Protein AF-A0A317M5A3-F1 (afdb_monomer)

Structure (mmCIF, N/CA/C/O backbone):
data_AF-A0A317M5A3-F1
#
_entry.id   AF-A0A317M5A3-F1
#
loop_
_atom_site.group_PDB
_atom_site.id
_atom_site.type_symbol
_atom_site.label_atom_id
_atom_site.label_alt_id
_atom_site.label_comp_id
_atom_site.label_asym_id
_atom_site.label_entity_id
_atom_site.label_seq_id
_atom_site.pdbx_PDB_ins_code
_atom_site.Cartn_x
_atom_site.Cartn_y
_atom_site.Cartn_z
_atom_site.occupancy
_atom_site.B_iso_or_equiv
_atom_site.auth_seq_id
_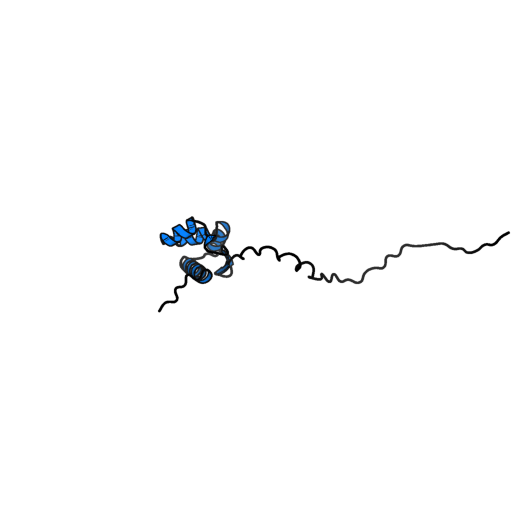atom_site.auth_comp_id
_atom_site.auth_asym_id
_atom_site.auth_atom_id
_atom_site.pdbx_PDB_model_num
ATOM 1 N N . MET A 1 1 ? 60.467 -76.035 -11.878 1.00 40.66 1 MET A N 1
ATOM 2 C CA . MET A 1 1 ? 61.375 -75.825 -10.735 1.00 40.66 1 MET A CA 1
ATOM 3 C C . MET A 1 1 ? 60.948 -74.528 -10.069 1.00 40.66 1 MET A C 1
ATOM 5 O O . MET A 1 1 ? 60.630 -73.584 -10.778 1.00 40.66 1 MET A O 1
ATOM 9 N N . THR A 1 2 ? 60.797 -74.607 -8.749 1.00 48.91 2 THR A N 1
ATOM 10 C CA . THR A 1 2 ? 60.486 -73.593 -7.716 1.00 48.91 2 THR A CA 1
ATOM 11 C C . THR A 1 2 ? 61.242 -72.267 -7.916 1.00 48.91 2 THR A C 1
ATOM 13 O O . THR A 1 2 ? 62.272 -72.268 -8.574 1.00 48.91 2 THR A O 1
ATOM 16 N N . GLU A 1 3 ? 60.772 -71.097 -7.472 1.00 45.44 3 GLU A N 1
ATOM 17 C CA . GLU A 1 3 ? 60.490 -70.652 -6.089 1.00 45.44 3 GLU A CA 1
ATOM 18 C C . GLU A 1 3 ? 59.522 -69.437 -6.129 1.00 45.44 3 GLU A C 1
ATOM 20 O O . GLU A 1 3 ? 59.577 -68.639 -7.058 1.00 45.44 3 GLU A O 1
ATOM 25 N N . ASN A 1 4 ? 58.467 -69.363 -5.305 1.00 40.25 4 ASN A N 1
ATOM 26 C CA . ASN A 1 4 ? 58.446 -68.922 -3.895 1.00 40.25 4 ASN A CA 1
ATOM 27 C C . ASN A 1 4 ? 58.891 -67.450 -3.764 1.00 40.25 4 ASN A C 1
ATOM 29 O O . ASN A 1 4 ? 60.011 -67.106 -4.115 1.00 40.25 4 ASN A O 1
ATOM 33 N N . THR A 1 5 ? 58.093 -66.508 -3.259 1.00 50.75 5 THR A N 1
ATOM 34 C CA . THR A 1 5 ? 57.920 -66.166 -1.824 1.00 50.75 5 THR A CA 1
ATOM 35 C C . THR A 1 5 ? 57.178 -64.796 -1.866 1.00 50.75 5 THR A C 1
ATOM 37 O O . THR A 1 5 ? 57.442 -64.018 -2.776 1.00 50.75 5 THR A O 1
ATOM 40 N N . VAL A 1 6 ? 56.188 -64.410 -1.053 1.00 50.00 6 VAL A N 1
ATOM 41 C CA . VAL A 1 6 ? 56.274 -63.965 0.350 1.00 50.00 6 VAL A CA 1
ATOM 42 C C . VAL A 1 6 ? 54.845 -63.613 0.821 1.00 50.00 6 VAL A C 1
ATOM 44 O O . VAL A 1 6 ? 54.140 -62.844 0.175 1.00 50.00 6 VAL A O 1
ATOM 47 N N . VAL A 1 7 ? 54.465 -64.240 1.940 1.00 40.56 7 VAL A N 1
ATOM 48 C CA . VAL A 1 7 ? 53.607 -63.831 3.081 1.00 40.56 7 VAL A CA 1
ATOM 49 C C . VAL A 1 7 ? 53.107 -62.361 3.109 1.00 40.56 7 VAL A C 1
ATOM 51 O O . VAL A 1 7 ? 53.795 -61.459 2.669 1.00 40.56 7 VAL A O 1
ATOM 54 N N . GLN A 1 8 ? 51.951 -61.979 3.664 1.00 41.66 8 GLN A N 1
ATOM 55 C CA . GLN A 1 8 ? 51.538 -62.116 5.067 1.00 41.66 8 GLN A CA 1
ATOM 56 C C . GLN A 1 8 ? 50.182 -61.376 5.245 1.00 41.66 8 GLN A C 1
ATOM 58 O O . GLN A 1 8 ? 49.981 -60.312 4.665 1.00 41.66 8 GLN A O 1
ATOM 63 N N . ALA A 1 9 ? 49.260 -61.930 6.040 1.00 42.97 9 ALA A N 1
ATOM 64 C CA . ALA A 1 9 ? 48.067 -61.251 6.591 1.00 42.97 9 ALA A CA 1
ATOM 65 C C . ALA A 1 9 ? 48.458 -60.427 7.856 1.00 42.97 9 ALA A C 1
ATOM 67 O O . ALA A 1 9 ? 49.647 -60.425 8.167 1.00 42.97 9 ALA A O 1
ATOM 68 N N . PRO A 1 10 ? 47.569 -59.849 8.703 1.00 45.62 10 PRO A N 1
ATOM 69 C CA . PRO A 1 10 ? 46.130 -59.547 8.618 1.00 45.62 10 PRO A CA 1
ATOM 70 C C . PRO A 1 10 ? 45.782 -58.103 9.116 1.00 45.62 10 PRO A C 1
ATOM 72 O O . PRO A 1 10 ? 46.660 -57.314 9.442 1.00 45.62 10 PRO A O 1
ATOM 75 N N . ALA A 1 11 ? 44.480 -57.830 9.291 1.00 35.97 11 ALA A N 1
ATOM 76 C CA . ALA A 1 11 ? 43.887 -56.995 10.354 1.00 35.97 11 ALA A CA 1
ATOM 77 C C . ALA A 1 11 ? 43.338 -55.587 10.028 1.00 35.97 11 ALA A C 1
ATOM 79 O O . ALA A 1 11 ? 44.019 -54.685 9.562 1.00 35.97 11 ALA A O 1
ATOM 80 N N . ALA A 1 12 ? 42.085 -55.445 10.475 1.00 42.72 12 ALA A N 1
ATOM 81 C CA . ALA A 1 12 ? 41.497 -54.292 11.151 1.00 42.72 12 ALA A CA 1
ATOM 82 C C . ALA A 1 12 ? 41.221 -53.017 10.339 1.00 42.72 12 ALA A C 1
ATOM 84 O O . ALA A 1 12 ? 42.073 -52.173 10.085 1.00 42.72 12 ALA A O 1
ATOM 85 N N . GLN A 1 13 ? 39.925 -52.844 10.078 1.00 44.25 13 GLN A N 1
ATOM 86 C CA . GLN A 1 13 ? 39.275 -51.562 9.854 1.00 44.25 13 GLN A CA 1
ATOM 87 C C . GLN A 1 13 ? 39.677 -50.556 10.944 1.00 44.25 13 GLN A C 1
ATOM 89 O O . GLN A 1 13 ? 39.437 -50.794 12.127 1.00 44.25 13 GLN A O 1
ATOM 94 N N . ALA A 1 14 ? 40.220 -49.413 10.539 1.00 42.91 14 ALA A N 1
ATOM 95 C CA . ALA A 1 14 ? 40.284 -48.219 11.367 1.00 42.91 14 ALA A CA 1
ATOM 96 C C . ALA A 1 14 ? 39.908 -47.019 10.494 1.00 42.91 14 ALA A C 1
ATOM 98 O O . ALA A 1 14 ? 40.673 -46.578 9.638 1.00 42.91 14 ALA A O 1
ATOM 99 N N . SER A 1 15 ? 38.687 -46.531 10.687 1.00 42.78 15 SER A N 1
ATOM 100 C CA . SER A 1 15 ? 38.190 -45.279 10.127 1.00 42.78 15 SER A CA 1
ATOM 101 C C . SER A 1 15 ? 39.059 -44.109 10.606 1.00 42.78 15 SER A C 1
ATOM 103 O O . SER A 1 15 ? 39.202 -43.942 11.819 1.00 42.78 15 SER A O 1
ATOM 105 N N . PRO A 1 16 ? 39.598 -43.248 9.727 1.00 51.66 16 PRO A N 1
ATOM 106 C CA . PRO A 1 16 ? 40.095 -41.958 10.170 1.00 51.66 16 PRO A CA 1
ATOM 107 C C . PRO A 1 16 ? 38.908 -41.022 10.442 1.00 51.66 16 PRO A C 1
ATOM 109 O O . PRO A 1 16 ? 38.171 -40.617 9.544 1.00 51.66 16 PRO A O 1
ATOM 112 N N . THR A 1 17 ? 38.724 -40.704 11.720 1.00 43.50 17 THR A N 1
ATOM 113 C CA . THR A 1 17 ? 37.862 -39.635 12.234 1.00 43.50 17 THR A CA 1
ATOM 114 C C . THR A 1 17 ? 38.244 -38.272 11.630 1.00 43.50 17 THR A C 1
ATOM 116 O O . THR A 1 17 ? 39.419 -37.921 11.551 1.00 43.50 17 THR A O 1
ATOM 119 N N . LEU A 1 18 ? 37.223 -37.511 11.222 1.00 55.62 18 LEU A N 1
ATOM 120 C CA . LEU A 1 18 ? 37.243 -36.166 10.619 1.00 55.62 18 LEU A CA 1
ATOM 121 C C . LEU A 1 18 ? 38.002 -35.097 11.434 1.00 55.62 18 LEU A C 1
ATOM 123 O O . LEU A 1 18 ? 37.904 -35.088 12.662 1.00 55.62 18 LEU A O 1
ATOM 127 N N . PRO A 1 19 ? 38.495 -34.034 10.768 1.00 49.69 19 PRO A N 1
ATOM 128 C CA . PRO A 1 19 ? 38.326 -32.671 11.258 1.00 49.69 19 PRO A CA 1
ATOM 129 C C . PRO A 1 19 ? 37.131 -31.966 10.587 1.00 49.69 19 PRO A C 1
ATOM 131 O O . PRO A 1 19 ? 36.918 -31.996 9.379 1.00 49.69 19 PRO A O 1
ATOM 134 N N . ARG A 1 20 ? 36.333 -31.331 11.443 1.00 51.94 20 ARG A N 1
ATOM 135 C CA . ARG A 1 20 ? 35.122 -30.543 11.197 1.00 51.94 20 ARG A CA 1
ATOM 136 C C . ARG A 1 20 ? 35.394 -29.300 10.337 1.00 51.94 20 ARG A C 1
ATOM 138 O O . ARG A 1 20 ? 36.030 -28.373 10.829 1.00 51.94 20 ARG A O 1
ATOM 145 N N . THR A 1 21 ? 34.789 -29.203 9.148 1.00 51.78 21 THR A N 1
ATOM 146 C CA . THR A 1 21 ? 34.250 -27.935 8.598 1.00 51.78 21 THR A CA 1
ATOM 147 C C . THR A 1 21 ? 33.280 -28.207 7.435 1.00 51.78 21 THR A C 1
ATOM 149 O O . THR A 1 21 ? 33.725 -28.668 6.387 1.00 51.78 21 THR A O 1
ATOM 152 N N . PRO A 1 22 ? 31.973 -27.897 7.531 1.00 48.06 22 PRO A N 1
ATOM 153 C CA . PRO A 1 22 ? 31.189 -27.612 6.340 1.00 48.06 22 PRO A CA 1
ATOM 154 C C . PRO A 1 22 ? 31.499 -26.170 5.926 1.00 48.06 22 PRO A C 1
ATOM 156 O O . PRO A 1 22 ? 30.838 -25.226 6.353 1.00 48.06 22 PRO A O 1
ATOM 159 N N . ALA A 1 23 ? 32.532 -25.978 5.107 1.00 46.62 23 ALA A N 1
ATOM 160 C CA . ALA A 1 23 ? 32.589 -24.784 4.276 1.00 46.62 23 ALA A CA 1
ATOM 161 C C . ALA A 1 23 ? 31.547 -24.978 3.168 1.00 46.62 23 ALA A C 1
ATOM 163 O O . ALA A 1 23 ? 31.850 -25.492 2.092 1.00 46.62 23 ALA A O 1
ATOM 164 N N . THR A 1 24 ? 30.291 -24.636 3.461 1.00 47.47 24 THR A N 1
ATOM 165 C CA . THR A 1 24 ? 29.246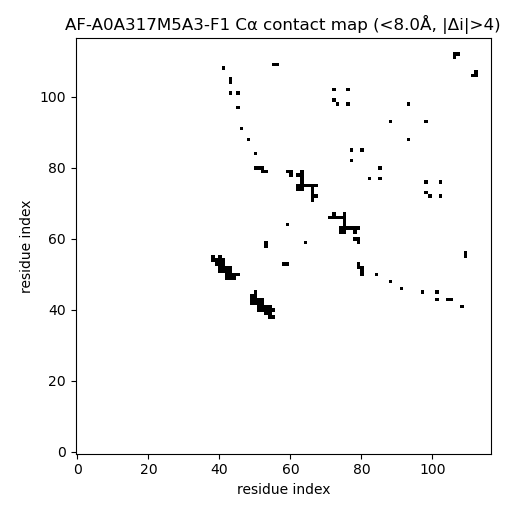 -24.494 2.446 1.00 47.47 24 THR A CA 1
ATOM 166 C C . THR A 1 24 ? 29.691 -23.379 1.507 1.00 47.47 24 THR A C 1
ATOM 168 O O . THR A 1 24 ? 29.466 -22.202 1.772 1.00 47.47 24 THR A O 1
ATOM 171 N N . SER A 1 25 ? 30.396 -23.746 0.438 1.00 44.31 25 SER A N 1
ATOM 172 C CA . SER A 1 25 ? 30.741 -22.823 -0.636 1.00 44.31 25 SER A CA 1
ATOM 173 C C . SER A 1 25 ? 29.441 -22.341 -1.292 1.00 44.31 25 SER A C 1
ATOM 175 O O . SER A 1 25 ? 28.692 -23.170 -1.810 1.00 44.31 25 SER A O 1
ATOM 177 N N . PRO A 1 26 ? 29.153 -21.027 -1.318 1.00 47.22 26 PRO A N 1
ATOM 178 C CA . PRO A 1 26 ? 27.926 -20.470 -1.900 1.00 47.22 26 PRO A CA 1
ATOM 179 C C . PRO A 1 26 ? 27.905 -20.485 -3.444 1.00 47.22 26 PRO A C 1
ATOM 181 O O . PRO A 1 26 ? 27.049 -19.862 -4.066 1.00 47.22 26 PRO A O 1
ATOM 184 N N . ALA A 1 27 ? 28.814 -21.213 -4.093 1.00 50.47 27 ALA A N 1
ATOM 185 C CA . ALA A 1 27 ? 29.033 -21.158 -5.538 1.00 50.47 27 ALA A CA 1
ATOM 186 C C . ALA A 1 27 ? 28.035 -21.982 -6.381 1.00 50.47 27 ALA A C 1
ATOM 188 O O . ALA A 1 27 ? 28.197 -22.078 -7.591 1.00 50.47 27 ALA A O 1
ATOM 189 N N . ALA A 1 28 ? 26.995 -22.565 -5.776 1.00 48.59 28 ALA A N 1
ATOM 190 C CA . ALA A 1 28 ? 25.956 -23.305 -6.502 1.00 48.59 28 ALA A CA 1
ATOM 191 C C . ALA A 1 28 ? 24.726 -22.453 -6.878 1.00 48.59 28 ALA A C 1
ATOM 193 O O . ALA A 1 28 ? 23.776 -22.979 -7.450 1.00 48.59 28 ALA A O 1
ATOM 194 N N . ARG A 1 29 ? 24.709 -21.149 -6.557 1.00 50.34 29 ARG A N 1
ATOM 195 C CA . ARG A 1 29 ? 23.512 -20.298 -6.709 1.00 50.34 29 ARG A CA 1
ATOM 196 C C . ARG A 1 29 ? 23.603 -19.233 -7.811 1.00 50.34 29 ARG A C 1
ATOM 198 O O . ARG A 1 29 ? 22.710 -18.404 -7.903 1.00 50.34 29 ARG A O 1
ATOM 205 N N . ALA A 1 30 ? 24.652 -19.247 -8.636 1.00 51.62 30 ALA A N 1
ATOM 206 C CA . ALA A 1 30 ? 24.936 -18.161 -9.584 1.00 51.62 30 ALA A CA 1
ATOM 207 C C . ALA A 1 30 ? 25.062 -18.593 -11.058 1.00 51.62 30 ALA A C 1
ATOM 209 O O . ALA A 1 30 ? 25.630 -17.855 -11.853 1.00 51.62 30 ALA A O 1
ATOM 210 N N . VAL A 1 31 ? 24.565 -19.775 -11.447 1.00 56.19 31 VAL A N 1
ATOM 211 C CA . VAL A 1 31 ? 24.613 -20.227 -12.853 1.00 56.19 31 VAL A CA 1
ATOM 212 C C . VAL A 1 31 ? 23.291 -20.878 -13.258 1.00 56.19 31 VAL A C 1
ATOM 214 O O . VAL A 1 31 ? 23.250 -22.078 -13.507 1.00 56.19 31 VAL A O 1
ATOM 217 N N . ARG A 1 32 ? 22.198 -20.100 -13.255 1.00 50.91 32 ARG A N 1
ATOM 218 C CA . ARG A 1 32 ? 20.981 -20.331 -14.062 1.00 50.91 32 ARG A CA 1
ATOM 219 C C . ARG A 1 32 ? 19.973 -19.198 -13.836 1.00 50.91 32 ARG A C 1
ATOM 221 O O . ARG A 1 32 ? 19.066 -19.395 -13.047 1.00 50.91 32 ARG A O 1
ATOM 228 N N . ASP A 1 33 ? 20.132 -18.049 -14.493 1.00 45.19 33 ASP A N 1
ATOM 229 C CA . ASP A 1 33 ? 18.985 -17.183 -14.843 1.00 45.19 33 ASP A CA 1
ATOM 230 C C . ASP A 1 33 ? 19.379 -16.115 -15.889 1.00 45.19 33 ASP A C 1
ATOM 232 O O . ASP A 1 33 ? 19.226 -14.917 -15.703 1.00 45.19 33 ASP A O 1
ATOM 236 N N . GLU A 1 34 ? 19.952 -16.545 -17.017 1.00 50.31 34 GLU A N 1
ATOM 237 C CA . GLU A 1 34 ? 20.151 -15.682 -18.202 1.00 50.31 34 GLU A CA 1
ATOM 238 C C . GLU A 1 34 ? 19.111 -15.989 -19.296 1.00 50.31 34 GLU A C 1
ATOM 240 O O . GLU A 1 34 ? 19.370 -15.861 -20.490 1.00 50.31 34 GLU A O 1
ATOM 245 N N . ALA A 1 35 ? 17.908 -16.421 -18.910 1.00 57.75 35 ALA A N 1
ATOM 246 C CA . ALA A 1 35 ? 16.840 -16.737 -19.853 1.00 57.75 35 ALA A CA 1
ATOM 247 C C . ALA A 1 35 ? 15.519 -16.102 -19.402 1.00 57.75 35 ALA A C 1
ATOM 249 O O . ALA A 1 35 ? 14.715 -16.729 -18.725 1.00 57.75 35 ALA A O 1
ATOM 250 N N . THR A 1 36 ? 15.291 -14.866 -19.854 1.00 54.84 36 THR A N 1
ATOM 251 C CA . THR A 1 36 ? 14.065 -14.072 -19.641 1.00 54.84 36 THR A CA 1
ATOM 252 C C . THR A 1 36 ? 13.826 -13.720 -18.174 1.00 54.84 36 THR A C 1
ATOM 254 O O . THR A 1 36 ? 12.955 -14.296 -17.529 1.00 54.84 36 THR A O 1
ATOM 257 N N . ALA A 1 37 ? 14.573 -12.746 -17.646 1.00 59.41 37 ALA A N 1
ATOM 258 C CA . ALA A 1 37 ? 14.256 -12.165 -16.345 1.00 59.41 37 ALA A CA 1
ATOM 259 C C . ALA A 1 37 ? 12.812 -11.635 -16.385 1.00 59.41 37 ALA A C 1
ATOM 261 O O . ALA A 1 37 ? 12.524 -10.626 -17.034 1.00 59.41 37 ALA A O 1
ATOM 262 N N . ALA A 1 38 ? 11.886 -12.358 -15.751 1.00 65.06 38 ALA A N 1
ATOM 263 C CA . ALA A 1 38 ? 10.546 -11.851 -15.515 1.00 65.06 38 ALA A CA 1
ATOM 264 C C . ALA A 1 38 ? 10.685 -10.528 -14.745 1.00 65.06 38 ALA A C 1
ATOM 266 O O . ALA A 1 38 ? 11.545 -10.434 -13.864 1.00 65.06 38 ALA A O 1
ATOM 267 N N . PRO A 1 39 ? 9.896 -9.496 -15.081 1.00 77.62 39 PRO A N 1
ATOM 268 C CA . PRO A 1 39 ? 10.052 -8.200 -14.444 1.00 77.62 39 PRO A CA 1
ATOM 269 C C . PRO A 1 39 ? 9.812 -8.357 -12.932 1.00 77.62 39 PRO A C 1
ATOM 271 O O . PRO A 1 39 ? 8.844 -8.996 -12.512 1.00 77.62 39 PRO A O 1
ATOM 274 N N . GLU A 1 40 ? 10.733 -7.835 -12.118 1.00 86.69 40 GLU A N 1
ATOM 275 C CA . GLU A 1 40 ? 10.694 -8.009 -10.664 1.00 86.69 40 GLU A CA 1
ATOM 276 C C . GLU A 1 40 ? 9.535 -7.217 -10.036 1.00 86.69 40 GLU A C 1
ATOM 278 O O . GLU A 1 40 ? 9.316 -6.057 -10.402 1.00 86.69 40 GLU A O 1
ATOM 283 N N . PRO A 1 41 ? 8.804 -7.793 -9.062 1.00 91.75 41 PRO A N 1
ATOM 284 C CA . PRO A 1 41 ? 7.741 -7.080 -8.367 1.00 91.75 41 PRO A CA 1
ATOM 285 C C . PRO A 1 41 ? 8.286 -5.845 -7.644 1.00 91.75 41 PRO A C 1
ATOM 287 O O . PRO A 1 41 ? 9.380 -5.860 -7.071 1.00 91.75 41 PRO A O 1
ATOM 290 N N . LYS A 1 42 ? 7.496 -4.769 -7.632 1.00 92.50 42 LYS A N 1
ATOM 291 C CA . LYS A 1 42 ? 7.856 -3.545 -6.910 1.00 92.50 42 LYS A CA 1
ATOM 292 C C . LYS A 1 42 ? 7.609 -3.748 -5.416 1.00 92.50 42 LYS A C 1
ATOM 294 O O . LYS A 1 42 ? 6.519 -4.151 -5.019 1.00 92.50 42 LYS A O 1
ATOM 299 N N . ARG A 1 43 ? 8.625 -3.466 -4.601 1.00 95.25 43 ARG A N 1
ATOM 300 C CA . ARG A 1 43 ? 8.586 -3.557 -3.134 1.00 95.25 43 ARG A CA 1
ATOM 301 C C . ARG A 1 43 ? 8.273 -2.192 -2.532 1.00 95.25 43 ARG A C 1
ATOM 303 O O . ARG A 1 43 ? 8.992 -1.237 -2.813 1.00 95.25 43 ARG A O 1
ATOM 310 N N . LEU A 1 44 ? 7.240 -2.118 -1.701 1.00 94.38 44 LEU A N 1
ATOM 311 C CA . LEU A 1 44 ? 6.904 -0.954 -0.881 1.00 94.38 44 LEU A CA 1
ATOM 312 C C . LEU A 1 44 ? 6.964 -1.319 0.598 1.00 94.38 44 LEU A C 1
ATOM 314 O O . LEU A 1 44 ? 6.672 -2.455 0.961 1.00 94.38 44 LEU A O 1
ATOM 318 N N . THR A 1 45 ? 7.263 -0.347 1.456 1.00 94.44 45 THR A N 1
ATOM 319 C CA . THR A 1 45 ? 7.327 -0.569 2.905 1.00 94.44 45 THR A CA 1
ATOM 320 C C . THR A 1 45 ? 6.447 0.437 3.631 1.00 94.44 45 THR A C 1
ATOM 322 O O . THR A 1 45 ? 6.547 1.644 3.419 1.00 94.44 45 THR A O 1
ATOM 325 N N . LEU A 1 46 ? 5.599 -0.054 4.533 1.00 92.81 46 LEU A N 1
ATOM 326 C CA . LEU A 1 46 ? 4.749 0.779 5.383 1.00 92.81 46 LEU A CA 1
ATOM 327 C C . LEU A 1 46 ? 4.673 0.163 6.779 1.00 92.81 46 LEU A C 1
ATOM 329 O O . LEU A 1 46 ? 4.369 -1.020 6.921 1.00 92.81 46 LEU A O 1
ATOM 333 N N . GLY A 1 47 ? 4.996 0.947 7.810 1.00 87.12 47 GLY A N 1
ATOM 334 C CA . GLY A 1 47 ? 4.962 0.474 9.199 1.00 87.12 47 GLY A CA 1
ATOM 335 C C . GLY A 1 47 ? 5.878 -0.727 9.484 1.00 87.12 47 GLY A C 1
ATOM 336 O O . GLY A 1 47 ? 5.570 -1.534 10.352 1.00 87.12 47 GLY A O 1
ATOM 337 N N . GLY A 1 48 ? 6.974 -0.886 8.730 1.00 89.81 48 GLY A N 1
ATOM 338 C CA . GLY A 1 48 ? 7.883 -2.034 8.851 1.00 89.81 48 GLY A CA 1
ATOM 339 C C . GLY A 1 48 ? 7.398 -3.321 8.171 1.00 89.81 48 GLY A C 1
ATOM 340 O O . GLY A 1 48 ? 8.073 -4.342 8.274 1.00 89.81 48 GLY A O 1
ATOM 341 N N . VAL A 1 49 ? 6.267 -3.280 7.459 1.00 94.06 49 VAL A N 1
ATOM 342 C CA . VAL A 1 49 ? 5.763 -4.390 6.639 1.00 94.06 49 VAL A CA 1
ATOM 343 C C . VAL A 1 49 ? 6.064 -4.121 5.169 1.00 94.06 49 VAL A C 1
ATOM 345 O O . VAL A 1 49 ? 5.821 -3.019 4.676 1.00 94.06 49 VAL A O 1
ATOM 348 N N . GLU A 1 50 ? 6.597 -5.133 4.485 1.00 95.88 50 GLU A N 1
ATOM 349 C CA . GLU A 1 50 ? 6.846 -5.102 3.043 1.00 95.88 50 GLU A CA 1
ATOM 350 C C . GLU A 1 50 ? 5.607 -5.575 2.269 1.00 95.88 50 GLU A C 1
ATOM 352 O O . GLU A 1 50 ? 4.980 -6.584 2.609 1.00 95.88 50 GLU A O 1
ATOM 357 N N . TYR A 1 51 ? 5.293 -4.846 1.204 1.00 95.75 51 TYR A N 1
ATOM 358 C CA . TYR A 1 51 ? 4.225 -5.117 0.258 1.00 95.75 51 TYR A CA 1
ATOM 359 C C . TYR A 1 51 ? 4.810 -5.260 -1.145 1.00 95.75 51 TYR A C 1
ATOM 361 O O . TYR A 1 51 ? 5.637 -4.458 -1.578 1.00 95.75 51 TYR A O 1
ATOM 369 N N . LEU A 1 52 ? 4.356 -6.276 -1.867 1.00 95.81 52 LEU A N 1
ATOM 370 C CA . LEU A 1 52 ? 4.732 -6.566 -3.239 1.00 95.81 52 LEU A CA 1
ATOM 371 C C . LEU A 1 52 ? 3.618 -6.145 -4.182 1.00 95.81 52 LEU A C 1
ATOM 373 O O . LEU A 1 52 ? 2.455 -6.505 -3.997 1.00 95.81 52 LEU A O 1
ATOM 377 N N . LEU A 1 53 ? 4.002 -5.423 -5.220 1.00 94.69 53 LEU A N 1
ATOM 378 C CA . LEU A 1 53 ? 3.126 -4.983 -6.288 1.00 94.69 53 LEU A CA 1
ATOM 379 C C . LEU A 1 53 ? 3.571 -5.582 -7.621 1.00 94.69 53 LEU A C 1
ATOM 381 O O . LEU A 1 53 ? 4.741 -5.962 -7.763 1.00 94.69 53 LEU A O 1
ATOM 385 N N . PRO A 1 54 ? 2.674 -5.627 -8.620 1.00 94.19 54 PRO A N 1
ATOM 386 C CA . PRO A 1 54 ? 3.043 -6.036 -9.965 1.00 94.19 54 PRO A CA 1
ATOM 387 C C . PRO A 1 54 ? 4.238 -5.236 -10.493 1.00 94.19 54 PRO A C 1
ATOM 389 O O . PRO A 1 54 ? 4.413 -4.058 -10.179 1.00 94.19 54 PRO A O 1
ATOM 392 N N . ALA A 1 55 ? 5.081 -5.858 -11.304 1.00 91.94 55 ALA A N 1
ATOM 393 C CA . ALA A 1 55 ? 6.322 -5.225 -11.734 1.00 91.94 55 ALA A CA 1
ATOM 394 C C . ALA A 1 55 ? 6.089 -3.997 -12.630 1.00 91.94 55 ALA A C 1
ATOM 396 O O . ALA A 1 55 ? 6.875 -3.050 -12.637 1.00 91.94 55 ALA A O 1
ATOM 397 N N . THR A 1 56 ? 4.984 -4.006 -13.374 1.00 90.56 56 THR A N 1
ATOM 398 C CA . THR A 1 56 ? 4.566 -2.960 -14.314 1.00 90.56 56 THR A CA 1
ATOM 399 C C . THR A 1 56 ? 3.073 -2.677 -14.158 1.00 90.56 56 THR A C 1
ATOM 401 O O . THR A 1 56 ? 2.332 -3.495 -13.608 1.00 90.56 56 THR A O 1
ATOM 404 N N . SER A 1 57 ? 2.627 -1.505 -14.613 1.00 89.12 57 SER A N 1
ATOM 405 C CA . SER A 1 57 ? 1.215 -1.106 -14.566 1.00 89.12 57 SER A CA 1
ATOM 406 C C . SER A 1 57 ? 0.320 -1.958 -15.471 1.00 89.12 57 SER A C 1
ATOM 408 O O . SER A 1 57 ? -0.842 -2.164 -15.146 1.00 89.12 57 SER A O 1
ATOM 410 N N . ASP A 1 58 ? 0.853 -2.532 -16.555 1.00 90.31 58 ASP A N 1
ATOM 411 C CA . ASP A 1 58 ? 0.113 -3.438 -17.453 1.00 90.31 58 ASP A CA 1
ATOM 412 C C . ASP A 1 58 ? -0.359 -4.727 -16.765 1.00 90.31 58 ASP A C 1
ATOM 414 O O . ASP A 1 58 ? -1.271 -5.405 -17.231 1.00 90.31 58 ASP A O 1
ATOM 418 N N . GLN A 1 59 ? 0.273 -5.078 -15.644 1.00 92.56 59 GLN A N 1
ATOM 419 C CA . GLN A 1 59 ? -0.069 -6.247 -14.837 1.00 92.56 59 GLN A CA 1
ATOM 420 C C . GLN A 1 59 ? -1.088 -5.923 -13.736 1.00 92.56 59 GLN A C 1
ATOM 422 O O . GLN A 1 59 ? -1.379 -6.777 -12.894 1.00 92.56 59 GLN A O 1
ATOM 427 N N . TRP A 1 60 ? -1.605 -4.694 -13.689 1.00 92.75 60 TRP A N 1
ATOM 428 C CA . TRP A 1 60 ? -2.595 -4.313 -12.695 1.00 92.75 60 TRP A CA 1
ATOM 429 C C . TRP A 1 60 ? -3.914 -5.054 -12.930 1.00 92.75 60 TRP A C 1
ATOM 431 O O . TRP A 1 60 ? -4.390 -5.143 -14.064 1.00 92.75 60 TRP A O 1
ATOM 441 N N . PRO A 1 61 ? -4.560 -5.558 -11.866 1.00 95.00 61 PRO A N 1
ATOM 442 C CA . PRO A 1 61 ? -5.934 -6.025 -11.969 1.00 95.00 61 PRO A CA 1
ATOM 443 C C . PRO A 1 61 ? -6.839 -4.893 -12.465 1.00 95.00 61 PRO A C 1
ATOM 445 O O . PRO A 1 61 ? -6.706 -3.763 -11.999 1.00 95.00 61 PRO A O 1
ATOM 448 N N . LEU A 1 62 ? -7.807 -5.187 -13.338 1.00 94.75 62 LEU A N 1
ATOM 449 C CA . LEU A 1 62 ? -8.752 -4.170 -13.834 1.00 94.75 62 LEU A CA 1
ATOM 450 C C . LEU A 1 62 ? -9.470 -3.443 -12.690 1.00 94.75 62 LEU A C 1
ATOM 452 O O . LEU A 1 62 ? -9.538 -2.221 -12.693 1.00 94.75 62 LEU A O 1
ATOM 456 N N . ALA A 1 63 ? -9.846 -4.176 -11.640 1.00 94.56 63 ALA A N 1
ATOM 457 C CA . ALA A 1 63 ? -10.448 -3.603 -10.439 1.00 94.56 63 ALA A CA 1
ATOM 458 C C . ALA A 1 63 ? -9.551 -2.570 -9.726 1.00 94.56 63 ALA A C 1
ATOM 460 O O . ALA A 1 63 ? -10.056 -1.686 -9.035 1.00 94.56 63 ALA A O 1
ATOM 461 N N . ALA A 1 64 ? -8.223 -2.670 -9.871 1.00 93.75 64 ALA A N 1
ATOM 462 C CA . ALA A 1 64 ? -7.308 -1.655 -9.366 1.00 93.75 64 ALA A CA 1
ATOM 463 C C . ALA A 1 64 ? -7.395 -0.367 -10.190 1.00 93.75 64 ALA A C 1
ATOM 465 O O . ALA A 1 64 ? -7.524 0.710 -9.613 1.00 93.75 64 ALA A O 1
ATOM 466 N N . LEU A 1 65 ? -7.363 -0.494 -11.520 1.00 92.00 65 LEU A N 1
ATOM 467 C CA . LEU A 1 65 ? -7.493 0.629 -12.445 1.00 92.00 65 LEU A CA 1
ATOM 468 C C . LEU A 1 65 ? -8.844 1.334 -12.274 1.00 92.00 65 LEU A C 1
ATOM 470 O O . LEU A 1 65 ? -8.875 2.535 -12.033 1.00 92.00 65 LEU A O 1
ATOM 474 N N . GLU A 1 66 ? -9.945 0.579 -12.307 1.00 93.62 66 GLU A N 1
ATOM 475 C CA . GLU A 1 66 ? -11.302 1.094 -12.082 1.00 93.62 66 GLU A CA 1
ATOM 476 C C . GLU A 1 66 ? -11.404 1.809 -10.730 1.00 93.62 66 GLU A C 1
ATOM 478 O O . GLU A 1 66 ? -11.949 2.905 -10.633 1.00 93.62 66 GLU A O 1
ATOM 483 N N . GLY A 1 67 ? -10.807 1.232 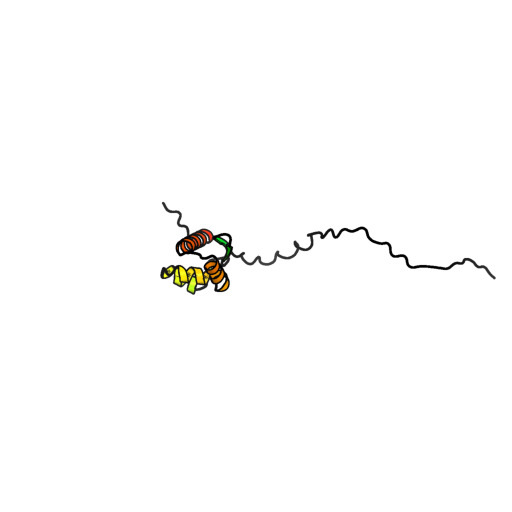-9.684 1.00 93.00 67 GLY A N 1
ATOM 484 C CA . GLY A 1 67 ? -10.768 1.852 -8.368 1.00 93.00 67 GLY A CA 1
ATOM 485 C C . GLY A 1 67 ? -10.059 3.210 -8.355 1.00 93.00 67 GLY A C 1
ATOM 486 O O . GLY A 1 67 ? -10.522 4.110 -7.657 1.00 93.00 67 GLY A O 1
ATOM 487 N N . PHE A 1 68 ? -8.963 3.382 -9.100 1.00 88.50 68 PHE A N 1
ATOM 488 C CA . PHE A 1 68 ? -8.286 4.679 -9.206 1.00 88.50 68 PHE A CA 1
ATOM 489 C C . PHE A 1 68 ? -9.101 5.686 -10.026 1.00 88.50 68 PHE A C 1
ATOM 491 O O . PHE A 1 68 ? -9.275 6.815 -9.570 1.00 88.50 68 PHE A O 1
ATOM 498 N N . GLU A 1 69 ? -9.665 5.270 -11.162 1.00 89.94 69 GLU A N 1
ATOM 499 C CA . GLU A 1 69 ? -10.512 6.111 -12.027 1.00 89.94 69 GLU A CA 1
ATOM 500 C C . GLU A 1 69 ? -11.768 6.618 -11.298 1.00 89.94 69 GLU A C 1
ATOM 502 O O . GLU A 1 69 ? -12.167 7.773 -11.433 1.00 89.94 69 GLU A O 1
ATOM 507 N N . GLU A 1 70 ? -12.384 5.772 -10.470 1.00 93.88 70 GLU A N 1
ATOM 508 C CA . GLU A 1 70 ? -13.576 6.121 -9.690 1.00 93.88 70 GLU A CA 1
ATOM 509 C C . GLU A 1 70 ? -13.259 6.843 -8.363 1.00 93.88 70 GLU A C 1
ATOM 511 O O . GLU A 1 70 ? -14.168 7.115 -7.575 1.00 93.88 70 GLU A O 1
ATOM 516 N N . GLY A 1 71 ? -11.983 7.107 -8.052 1.00 89.56 71 GLY A N 1
ATOM 517 C CA . GLY A 1 71 ? -11.561 7.703 -6.776 1.00 89.56 71 GLY A CA 1
ATOM 518 C C . GLY A 1 71 ? -11.741 6.787 -5.553 1.00 89.56 71 GLY A C 1
ATOM 519 O O . GLY A 1 71 ? -11.672 7.233 -4.406 1.00 89.56 71 GLY A O 1
ATOM 520 N N . LYS A 1 72 ? -11.954 5.485 -5.759 1.00 94.06 72 LYS A N 1
ATOM 521 C CA . LYS A 1 72 ? -12.113 4.458 -4.717 1.00 94.06 72 LYS A CA 1
ATOM 522 C C . LYS A 1 72 ? -10.756 3.875 -4.308 1.00 94.06 72 LYS A C 1
ATOM 524 O O . LYS A 1 72 ? -10.509 2.676 -4.452 1.00 94.06 72 LYS A O 1
ATOM 529 N N . ILE A 1 73 ? -9.896 4.704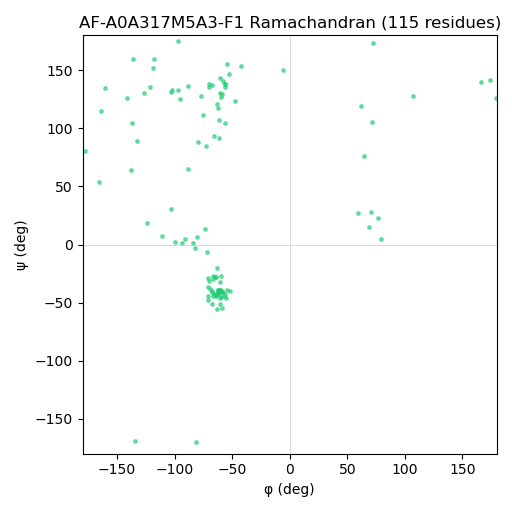 -3.715 1.00 90.75 73 ILE A N 1
ATOM 530 C CA . ILE A 1 73 ? -8.509 4.350 -3.338 1.00 90.75 73 ILE A CA 1
ATOM 531 C C . ILE A 1 73 ? -8.419 3.054 -2.511 1.00 90.75 73 ILE A C 1
ATOM 533 O O . ILE A 1 73 ? -7.561 2.213 -2.766 1.00 90.75 73 ILE A O 1
ATOM 537 N N . VAL A 1 74 ? -9.344 2.826 -1.571 1.00 94.25 74 VAL A N 1
ATOM 538 C CA . VAL A 1 74 ? -9.396 1.581 -0.776 1.00 94.25 74 VAL A CA 1
ATOM 539 C C . VAL A 1 74 ? -9.563 0.346 -1.663 1.00 94.25 74 VAL A C 1
ATOM 541 O O . VAL A 1 74 ? -8.879 -0.657 -1.463 1.00 94.25 74 VAL A O 1
ATOM 544 N N . ALA A 1 75 ? -10.468 0.404 -2.642 1.00 94.94 75 ALA A N 1
ATOM 545 C CA . ALA A 1 75 ? -10.710 -0.702 -3.562 1.00 94.94 75 ALA A CA 1
ATOM 546 C C . ALA A 1 75 ? -9.521 -0.905 -4.512 1.00 94.94 75 ALA A C 1
ATOM 548 O O . ALA A 1 75 ? -9.137 -2.049 -4.770 1.00 94.94 75 ALA A O 1
ATOM 549 N N . ALA A 1 76 ? -8.907 0.192 -4.959 1.00 93.88 76 ALA A N 1
ATOM 550 C CA . ALA A 1 76 ? -7.745 0.170 -5.835 1.00 93.88 76 ALA A CA 1
ATOM 551 C C . ALA A 1 76 ? -6.534 -0.501 -5.169 1.00 93.88 76 ALA A C 1
ATOM 553 O O . ALA A 1 76 ? -6.022 -1.514 -5.649 1.00 93.88 76 ALA A O 1
ATOM 554 N N . VAL A 1 77 ? -6.139 0.003 -3.994 1.00 94.44 77 VAL A N 1
ATOM 555 C CA . VAL A 1 77 ? -5.006 -0.513 -3.212 1.00 94.44 77 VAL A CA 1
ATOM 556 C C . VAL A 1 77 ? -5.252 -1.960 -2.784 1.00 94.44 77 VAL A C 1
ATOM 558 O O . VAL A 1 77 ? -4.361 -2.799 -2.911 1.00 94.44 77 VAL A O 1
ATOM 561 N N . ARG A 1 78 ? -6.472 -2.301 -2.347 1.00 96.25 78 ARG A N 1
ATOM 562 C CA . ARG A 1 78 ? -6.836 -3.689 -2.022 1.00 96.25 78 ARG A CA 1
ATOM 563 C C . ARG A 1 78 ? -6.667 -4.623 -3.219 1.00 96.25 78 ARG A C 1
ATOM 565 O O . ARG A 1 78 ? -6.217 -5.752 -3.039 1.00 96.25 78 ARG A O 1
ATOM 572 N N . SER A 1 79 ? -7.052 -4.176 -4.412 1.00 96.44 79 SER A N 1
ATOM 573 C CA . SER A 1 79 ? -6.934 -4.980 -5.630 1.00 96.44 79 SER A CA 1
ATOM 574 C C . SER A 1 79 ? -5.471 -5.208 -6.006 1.00 96.44 79 SER A C 1
ATOM 576 O O . SER A 1 79 ? -5.115 -6.337 -6.328 1.00 96.44 79 SER A O 1
ATOM 578 N N . LEU A 1 80 ? -4.612 -4.190 -5.882 1.00 95.06 80 LEU A N 1
ATOM 579 C CA . LEU A 1 80 ? -3.173 -4.320 -6.146 1.00 95.06 80 LEU A CA 1
ATOM 580 C C . LEU A 1 80 ? -2.451 -5.229 -5.152 1.00 95.06 80 LEU A C 1
ATOM 582 O O . LEU A 1 80 ? -1.629 -6.050 -5.548 1.00 95.06 80 LEU A O 1
ATOM 586 N N . LEU A 1 81 ? -2.753 -5.082 -3.864 1.00 95.50 81 LEU A N 1
ATOM 587 C CA . LEU A 1 81 ? -2.140 -5.887 -2.809 1.00 95.50 81 LEU A CA 1
ATOM 588 C C . LEU A 1 81 ? -2.621 -7.343 -2.834 1.00 95.50 81 LEU A C 1
ATOM 590 O O . LEU A 1 81 ? -1.901 -8.254 -2.415 1.00 95.50 81 LEU A O 1
ATOM 594 N N . GLY A 1 82 ? -3.847 -7.572 -3.302 1.00 95.75 82 GLY A N 1
ATOM 595 C CA . GLY A 1 82 ? -4.519 -8.855 -3.175 1.00 95.75 82 GLY A CA 1
ATOM 596 C C . GLY A 1 82 ? -4.959 -9.141 -1.736 1.00 95.75 82 GLY A C 1
ATOM 597 O O . GLY A 1 82 ? -4.663 -8.409 -0.788 1.00 95.75 82 GLY A O 1
ATOM 598 N N . ALA A 1 83 ? -5.709 -10.231 -1.558 1.00 95.06 83 ALA A N 1
ATOM 599 C CA . ALA A 1 83 ? -6.366 -10.532 -0.287 1.00 95.06 83 ALA A CA 1
ATOM 600 C C . ALA A 1 83 ? -5.381 -10.719 0.879 1.00 95.06 83 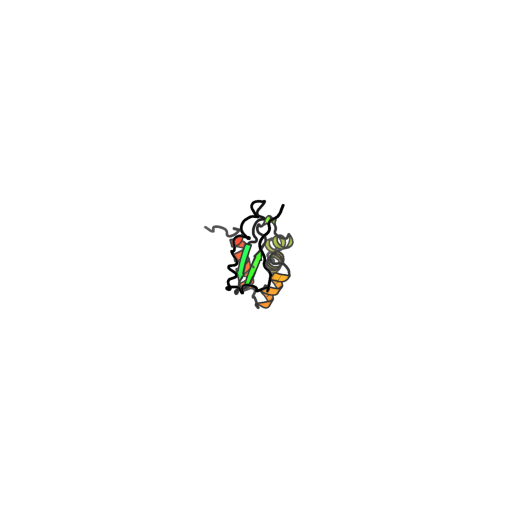ALA A C 1
ATOM 602 O O . ALA A 1 83 ? -5.636 -10.211 1.967 1.00 95.06 83 ALA A O 1
ATOM 603 N N . GLU A 1 84 ? -4.263 -11.414 0.663 1.00 95.12 84 GLU A N 1
ATOM 604 C CA . GLU A 1 84 ? -3.312 -11.742 1.731 1.00 95.12 84 GLU A CA 1
ATOM 605 C C . GLU A 1 84 ? -2.593 -10.507 2.277 1.00 95.12 84 GLU A C 1
ATOM 607 O O . GLU A 1 84 ? -2.592 -10.264 3.483 1.00 95.12 84 GLU A O 1
ATOM 612 N N . GLN A 1 85 ? -2.014 -9.693 1.395 1.00 96.81 85 GLN A N 1
ATOM 613 C CA . GLN A 1 85 ? -1.290 -8.491 1.804 1.00 96.81 85 GLN A CA 1
ATOM 614 C C . GLN A 1 85 ? -2.245 -7.422 2.346 1.00 96.81 85 GLN A C 1
ATOM 616 O O . GLN A 1 85 ? -1.901 -6.713 3.288 1.00 96.81 85 GLN A O 1
ATOM 621 N N . TRP A 1 86 ? -3.478 -7.369 1.829 1.00 96.00 86 TRP A N 1
ATOM 622 C CA . TRP A 1 86 ? -4.535 -6.533 2.394 1.00 96.00 86 TRP A CA 1
ATOM 623 C C . TRP A 1 86 ? -4.897 -6.927 3.830 1.00 96.00 86 TRP A C 1
ATOM 625 O O . TRP A 1 86 ? -5.131 -6.056 4.665 1.00 96.00 86 TRP A O 1
ATOM 635 N N . GLN A 1 87 ? -4.944 -8.225 4.152 1.00 96.25 87 GLN A N 1
ATOM 636 C CA . GLN A 1 87 ? -5.136 -8.649 5.544 1.00 96.25 87 GLN A CA 1
ATOM 637 C C . GLN A 1 87 ? -3.959 -8.223 6.420 1.00 96.25 87 GLN A C 1
ATOM 639 O O . GLN A 1 87 ? -4.206 -7.652 7.475 1.00 96.25 87 GLN A O 1
ATOM 644 N N . ARG A 1 88 ? -2.711 -8.402 5.960 1.00 95.31 88 ARG A N 1
ATOM 645 C CA . ARG A 1 88 ? -1.518 -7.961 6.708 1.00 95.31 88 ARG A CA 1
ATOM 646 C C . ARG A 1 88 ? -1.556 -6.468 7.017 1.00 95.31 88 ARG A C 1
ATOM 648 O O . ARG A 1 88 ? -1.331 -6.100 8.160 1.00 95.31 88 ARG A O 1
ATOM 655 N N . LEU A 1 89 ? -1.923 -5.637 6.039 1.00 94.44 89 LEU A N 1
ATOM 656 C CA . LEU A 1 89 ? -2.086 -4.194 6.234 1.00 94.44 89 LEU A CA 1
ATOM 657 C C . LEU A 1 89 ? -3.127 -3.867 7.316 1.00 94.44 89 LEU A C 1
ATOM 659 O O . LEU A 1 89 ? -2.933 -2.964 8.120 1.00 94.44 89 LEU A O 1
ATOM 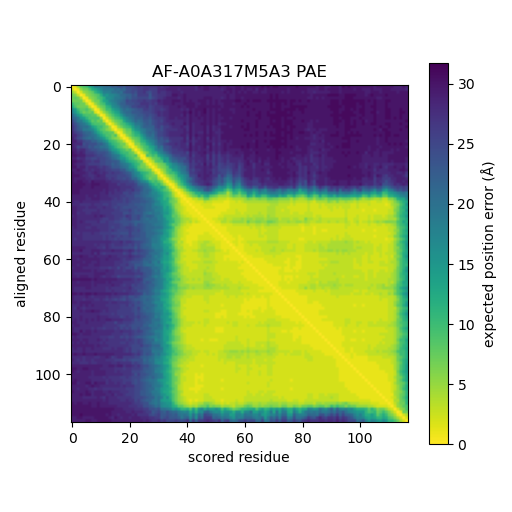663 N N . LYS A 1 90 ? -4.238 -4.606 7.372 1.00 94.69 90 LYS A N 1
ATOM 664 C CA . LYS A 1 90 ? -5.239 -4.401 8.431 1.00 94.69 90 LYS A CA 1
ATOM 665 C C . LYS A 1 90 ? -4.744 -4.874 9.798 1.00 94.69 90 LYS A C 1
ATOM 667 O O . LYS A 1 90 ? -5.054 -4.228 10.793 1.00 94.69 90 LYS A O 1
ATOM 672 N N . ASP A 1 91 ? -3.981 -5.963 9.847 1.00 96.19 91 ASP A N 1
ATOM 673 C CA . ASP A 1 91 ? -3.411 -6.513 11.083 1.00 96.19 91 ASP A CA 1
ATOM 674 C C . ASP A 1 91 ? -2.401 -5.559 11.739 1.00 96.19 91 ASP A C 1
ATOM 676 O O . ASP A 1 91 ? -2.282 -5.532 12.961 1.00 96.19 91 ASP A O 1
ATOM 680 N N . THR A 1 92 ? -1.730 -4.699 10.960 1.00 95.06 92 THR A N 1
ATOM 681 C CA . THR A 1 92 ? -0.875 -3.642 11.530 1.00 95.06 92 THR A CA 1
ATOM 682 C C . THR A 1 92 ? -1.663 -2.513 12.197 1.00 95.06 92 THR A C 1
ATOM 684 O O . THR A 1 92 ? -1.053 -1.608 12.762 1.00 95.06 92 THR A O 1
ATOM 687 N N . GLY A 1 93 ? -2.996 -2.504 12.096 1.00 94.69 93 GLY A N 1
ATOM 688 C CA . GLY A 1 93 ? -3.823 -1.375 12.517 1.00 94.69 93 GLY A CA 1
ATOM 689 C C . GLY A 1 93 ? -3.682 -0.154 11.604 1.00 94.69 93 GLY A C 1
ATOM 690 O O . GLY A 1 93 ? -3.852 0.969 12.075 1.00 94.69 93 GLY A O 1
ATOM 691 N N . ALA A 1 94 ? -3.351 -0.359 10.320 1.00 94.38 94 ALA A N 1
ATOM 692 C CA . ALA A 1 94 ? -3.183 0.733 9.365 1.00 94.38 94 ALA A CA 1
ATOM 693 C C . ALA A 1 94 ? -4.441 1.606 9.267 1.00 94.38 94 ALA A C 1
ATOM 695 O O . ALA A 1 94 ? -5.575 1.117 9.221 1.00 94.38 94 ALA A O 1
ATOM 696 N N . THR A 1 95 ? -4.225 2.915 9.207 1.00 95.62 95 THR A N 1
ATOM 697 C CA . THR A 1 95 ? -5.282 3.919 9.112 1.00 95.62 95 THR A CA 1
ATOM 698 C C . THR A 1 95 ? -5.512 4.361 7.666 1.00 95.62 95 THR A C 1
ATOM 700 O O . THR A 1 95 ? -4.777 4.002 6.746 1.00 95.62 95 THR A O 1
ATOM 703 N N . LEU A 1 96 ? -6.525 5.206 7.447 1.00 92.50 96 LEU A N 1
ATOM 704 C CA . LEU A 1 96 ? -6.718 5.859 6.149 1.00 92.50 96 LEU A CA 1
ATOM 705 C C . LEU A 1 96 ? -5.513 6.734 5.754 1.00 92.50 96 LEU A C 1
ATOM 707 O O . LEU A 1 96 ? -5.200 6.833 4.572 1.00 92.50 96 LEU A O 1
ATOM 711 N N . ALA A 1 97 ? -4.820 7.342 6.723 1.00 93.50 97 ALA A N 1
ATOM 712 C CA . ALA A 1 97 ? -3.619 8.126 6.443 1.00 93.50 97 ALA A CA 1
ATOM 713 C C . ALA A 1 97 ? -2.488 7.235 5.908 1.00 93.50 97 ALA A C 1
ATOM 715 O O . ALA A 1 97 ? -1.862 7.579 4.910 1.00 93.50 97 ALA A O 1
ATOM 716 N N . ASP A 1 98 ? -2.290 6.059 6.506 1.00 94.56 98 ASP A N 1
ATOM 717 C CA . ASP A 1 98 ? -1.325 5.061 6.032 1.00 94.56 98 ASP A CA 1
ATOM 718 C C . ASP A 1 98 ? -1.673 4.564 4.626 1.00 94.56 98 ASP A C 1
ATOM 720 O O . ASP A 1 98 ? -0.797 4.402 3.779 1.00 94.56 98 ASP A O 1
ATOM 724 N N . LEU A 1 99 ? -2.966 4.380 4.346 1.00 93.44 99 LEU A N 1
ATOM 725 C CA . LEU A 1 99 ? -3.439 4.006 3.018 1.00 93.44 99 LEU A CA 1
ATOM 726 C C . LEU A 1 99 ? -3.109 5.077 1.968 1.00 93.44 99 LEU A C 1
ATOM 728 O O . LEU A 1 99 ? -2.677 4.733 0.871 1.00 93.44 99 LEU A O 1
ATOM 732 N N . ASN A 1 100 ? -3.277 6.359 2.305 1.00 92.75 100 ASN A N 1
ATOM 733 C CA . ASN A 1 100 ? -2.891 7.463 1.425 1.00 92.75 100 ASN A CA 1
ATOM 734 C C . ASN A 1 100 ? -1.376 7.474 1.195 1.00 92.75 100 ASN A C 1
ATOM 736 O O . ASN A 1 100 ? -0.937 7.576 0.057 1.00 92.75 100 ASN A O 1
ATOM 740 N N . VAL A 1 101 ? -0.572 7.279 2.246 1.00 94.25 101 VAL A N 1
ATOM 741 C CA . VAL A 1 101 ? 0.890 7.152 2.117 1.00 94.25 101 VAL A CA 1
ATOM 742 C C . VAL A 1 101 ? 1.264 5.983 1.203 1.00 94.25 101 VAL A C 1
ATOM 744 O O . VAL A 1 101 ? 2.169 6.107 0.381 1.00 94.25 101 VAL A O 1
ATOM 747 N N . LEU A 1 102 ? 0.571 4.849 1.309 1.00 93.94 102 LEU A N 1
ATOM 748 C CA . LEU A 1 102 ? 0.809 3.706 0.435 1.00 93.94 102 LEU A CA 1
ATOM 749 C C . LEU A 1 102 ? 0.397 3.997 -1.015 1.00 93.94 102 LEU A C 1
ATOM 751 O O . LEU A 1 102 ? 1.121 3.615 -1.928 1.00 93.94 102 LEU A O 1
ATOM 755 N N . ALA A 1 103 ? -0.719 4.694 -1.237 1.00 92.00 103 ALA A N 1
ATOM 756 C CA . ALA A 1 103 ? -1.155 5.125 -2.565 1.00 92.00 103 ALA A CA 1
ATOM 757 C C . ALA A 1 103 ? -0.145 6.081 -3.223 1.00 92.00 103 ALA A C 1
ATOM 759 O O . ALA A 1 103 ? 0.185 5.906 -4.394 1.00 92.00 103 ALA A O 1
ATOM 760 N N . GLU A 1 104 ? 0.421 7.017 -2.461 1.00 92.75 104 GLU A N 1
ATOM 761 C CA . GLU A 1 104 ? 1.495 7.903 -2.928 1.00 92.75 104 GLU A CA 1
ATOM 762 C C . GLU A 1 104 ? 2.769 7.117 -3.270 1.00 92.75 104 GLU A C 1
ATOM 764 O O . GLU A 1 104 ? 3.378 7.335 -4.316 1.00 92.75 104 GLU A O 1
ATOM 769 N N . GLN A 1 105 ? 3.157 6.148 -2.430 1.00 93.69 105 GLN A N 1
ATOM 770 C CA . GLN A 1 105 ? 4.286 5.257 -2.719 1.00 93.69 105 GLN A CA 1
ATOM 771 C C . GLN A 1 105 ? 4.051 4.418 -3.982 1.00 93.69 105 GLN A C 1
ATOM 773 O O . GLN A 1 105 ? 4.978 4.230 -4.767 1.00 93.69 105 GLN A O 1
ATOM 778 N N . ILE A 1 106 ? 2.821 3.938 -4.202 1.00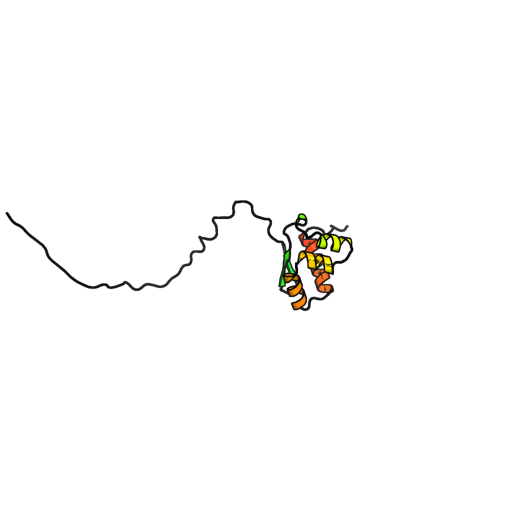 92.69 106 ILE A N 1
ATOM 779 C CA . ILE A 1 106 ? 2.417 3.270 -5.445 1.00 92.69 106 ILE A CA 1
ATOM 780 C C . ILE A 1 106 ? 2.622 4.237 -6.615 1.00 92.69 106 ILE A C 1
ATOM 782 O O . ILE A 1 106 ? 3.361 3.914 -7.542 1.00 92.69 106 ILE A O 1
ATOM 786 N N . ALA A 1 107 ? 2.046 5.439 -6.560 1.00 90.75 107 ALA A N 1
ATOM 787 C CA . ALA A 1 107 ? 2.172 6.431 -7.624 1.00 90.75 107 ALA A CA 1
ATOM 788 C C . ALA A 1 107 ? 3.643 6.744 -7.954 1.00 90.75 107 ALA A C 1
ATOM 790 O O . ALA A 1 107 ? 4.035 6.707 -9.121 1.00 90.75 107 ALA A O 1
ATOM 791 N N . ALA A 1 108 ? 4.477 6.957 -6.935 1.00 90.94 108 ALA A N 1
ATOM 792 C CA . ALA A 1 108 ? 5.916 7.164 -7.082 1.00 90.94 108 ALA A CA 1
ATOM 793 C C . ALA A 1 108 ? 6.616 5.964 -7.734 1.00 90.94 108 ALA A C 1
ATOM 795 O O . ALA A 1 108 ? 7.394 6.121 -8.675 1.00 90.94 108 ALA A O 1
ATOM 796 N N . ALA A 1 109 ? 6.308 4.746 -7.283 1.00 90.50 109 ALA A N 1
ATOM 797 C CA . ALA A 1 109 ? 6.952 3.533 -7.768 1.00 90.50 109 ALA A CA 1
ATOM 798 C C . ALA A 1 109 ? 6.662 3.245 -9.250 1.00 90.50 109 ALA A C 1
ATOM 800 O O . ALA A 1 109 ? 7.495 2.623 -9.916 1.00 90.50 109 ALA A O 1
ATOM 801 N N . TYR A 1 110 ? 5.519 3.693 -9.777 1.00 89.31 110 TYR A N 1
ATOM 802 C CA . TYR A 1 110 ? 5.163 3.578 -11.197 1.00 89.31 110 TYR A CA 1
ATOM 803 C C . TYR A 1 110 ? 5.406 4.858 -12.009 1.00 89.31 110 TYR A C 1
ATOM 805 O O . TYR A 1 110 ? 5.160 4.858 -13.211 1.00 89.31 110 TYR A O 1
ATOM 813 N N . GLY A 1 111 ? 5.935 5.922 -11.396 1.00 85.56 111 GLY A N 1
ATOM 814 C CA . GLY A 1 111 ? 6.253 7.170 -12.096 1.00 85.56 111 GLY A CA 1
ATOM 815 C C . GLY A 1 111 ? 5.038 8.044 -12.417 1.00 85.56 111 GLY A C 1
ATOM 816 O O . GLY A 1 111 ? 5.110 8.876 -13.314 1.00 85.56 111 GLY A O 1
ATOM 817 N N . PHE A 1 112 ? 3.931 7.881 -11.689 1.00 82.38 112 PHE A N 1
ATOM 818 C CA . PHE A 1 112 ? 2.744 8.736 -11.794 1.00 82.38 112 PHE A CA 1
ATOM 819 C C . PHE A 1 112 ? 2.861 10.038 -10.991 1.00 82.38 112 PHE A C 1
ATOM 821 O O . PHE A 1 112 ? 1.966 10.880 -11.059 1.00 82.38 112 PHE A O 1
ATOM 828 N N . GLN A 1 113 ? 3.955 10.236 -10.244 1.00 70.12 113 GLN A N 1
ATOM 829 C CA . GLN A 1 113 ? 4.270 11.549 -9.690 1.00 70.12 113 GLN A CA 1
ATOM 830 C C . GLN A 1 113 ? 4.465 12.521 -10.852 1.00 70.12 113 GLN A C 1
ATOM 832 O O . GLN A 1 113 ? 5.458 12.458 -11.576 1.00 70.12 113 GLN A O 1
ATOM 837 N N . SER A 1 114 ? 3.493 13.410 -11.036 1.00 54.34 114 SER A N 1
ATOM 838 C CA . SER A 1 114 ? 3.652 14.524 -11.960 1.00 54.34 114 SER A CA 1
ATOM 839 C C . SER A 1 114 ? 4.867 15.341 -11.509 1.00 54.34 114 SER A C 1
ATOM 841 O O . SER A 1 114 ? 4.933 15.699 -10.329 1.00 54.34 114 SER A 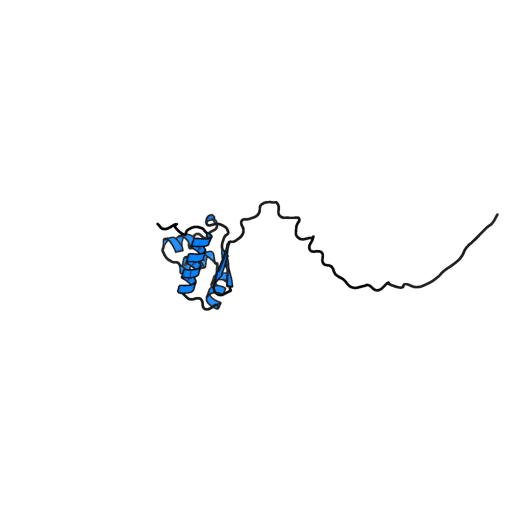O 1
ATOM 843 N N . PRO A 1 115 ? 5.825 15.662 -12.394 1.00 49.38 115 PRO A N 1
ATOM 844 C CA . PRO A 1 115 ? 6.720 16.777 -12.143 1.00 49.38 115 PRO A CA 1
ATOM 845 C C . PRO A 1 115 ? 5.850 18.040 -12.162 1.00 49.38 115 PRO A C 1
ATOM 847 O O . PRO A 1 115 ? 5.503 18.548 -13.223 1.00 49.38 115 PRO A O 1
ATOM 850 N N . GLY A 1 116 ? 5.381 18.456 -10.987 1.00 54.81 116 GLY A N 1
ATOM 851 C CA . GLY A 1 116 ? 4.630 19.694 -10.821 1.00 54.81 116 GLY A CA 1
ATOM 852 C C . GLY A 1 116 ? 5.544 20.901 -11.015 1.00 54.81 116 GLY A C 1
ATOM 853 O O . GLY A 1 116 ? 6.674 20.901 -10.524 1.00 54.81 116 GLY A O 1
ATOM 854 N N . GLU A 1 117 ? 5.030 21.876 -11.761 1.00 39.97 117 GLU A N 1
ATOM 855 C CA . GLU A 1 117 ? 5.573 23.222 -11.982 1.00 39.97 117 GLU A CA 1
ATOM 856 C C . GLU A 1 117 ? 5.772 24.039 -10.695 1.00 39.97 117 GLU A C 1
ATOM 858 O O . GLU A 1 117 ? 5.024 23.813 -9.713 1.00 39.97 117 GLU A O 1
#

Secondary structure (DSSP, 8-state):
----------------PPPP-----STTSSSS--S--PPPPEEEEETTEEEEE-SSGGGS-HHHHHHHHTT-HHHHHHHHHHHHHHHHHHHTT--HHHHHHHHHHHHHHHT------

pLDDT: mean 76.73, std 21.76, range [35.97, 96.81]

Sequence (117 aa):
MTENTVVQAPAAQASPTLPRTPATSPAARAVRDEATAAPEPKRLTLGGVEYLLPATSDQWPLAALEGFEEGKIVAAVRSLLGAEQWQRLKDTGATLADLNVLAEQIAAAYGFQSPGE

Radius of gyration: 31.08 Å; Cα contacts (8 Å, |Δi|>4): 77; chains: 1; bounding box: 75×99×32 Å

Foldseek 3Di:
DDDDDDDDDDDDDDDDDDDDDPPVDPPPPPPDDPDDDDQAWDWDDFPNDIATFRNAPVPQDVQLVVCVVVVVLVSNVCRRRDDPSNVVCVVSVHDVVSSVVVVVVVCVSHVVPPPDD

Mean predicted aligned error: 15.04 Å

Solvent-accessible surface area (backbone atoms only — not comparable to full-atom values): 7776 Å² total; per-residue (Å²): 134,88,80,90,88,82,87,81,89,87,85,78,93,75,82,83,80,82,84,94,73,88,78,78,69,77,81,84,78,79,85,84,79,94,73,74,79,70,75,63,59,42,77,46,77,58,97,91,44,81,45,63,35,60,53,48,78,89,65,54,48,64,60,19,54,53,15,5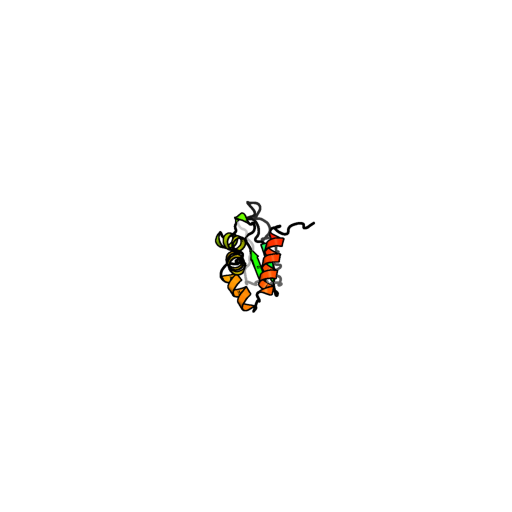4,76,70,69,36,54,70,53,13,54,38,45,54,43,30,73,69,52,41,49,53,48,55,73,72,65,62,48,74,67,53,50,50,54,48,50,51,50,50,33,51,74,73,63,64,58,70,88,74,131